Protein AF-A0A317JHQ9-F1 (afdb_monomer_lite)

Radius of gyration: 13.17 Å; chains: 1; bounding box: 29×25×38 Å

pLDDT: mean 91.1, std 8.91, range [51.03, 98.06]

Secondary structure (DSSP, 8-state):
-EEEEEEEEE-SSPPTT-GGGSEEEEEEEEETTEEEEEEEEEEETTTEEEEEETT---EE---SSHHHHHHHHHHHHHHHHS-----

Sequence (87 aa):
MVTVFMDLWSIDPPEPGLLESRFKLSWIAFDESDPSKRVLMDCHKPLGFHLHIDTGPQIPVTASTLDEAYALFRSKIAEYFGEELEV

Structure (mmCIF, N/CA/C/O backbone):
data_AF-A0A317JHQ9-F1
#
_entry.id   AF-A0A317JHQ9-F1
#
loop_
_atom_site.group_PDB
_atom_site.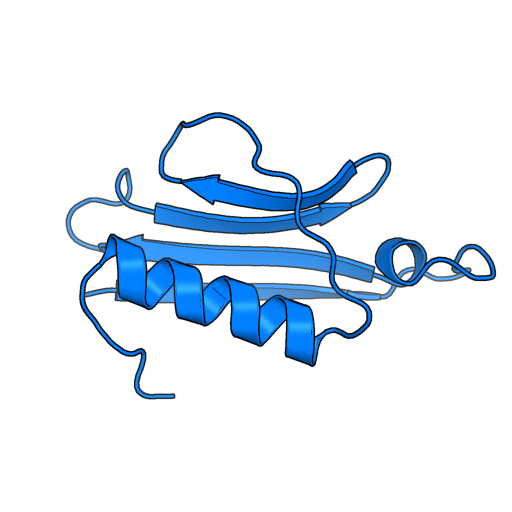id
_atom_site.type_symbol
_atom_site.label_atom_id
_atom_site.label_alt_id
_atom_site.label_comp_id
_atom_site.label_asym_id
_atom_site.label_entity_id
_atom_site.label_seq_id
_atom_site.pdbx_PDB_ins_code
_atom_site.Cartn_x
_atom_site.Cartn_y
_atom_site.Cartn_z
_atom_site.occupancy
_atom_site.B_iso_or_equiv
_atom_site.auth_seq_id
_atom_site.auth_comp_id
_atom_site.auth_asym_id
_atom_site.auth_atom_id
_atom_site.pdbx_PDB_model_num
ATOM 1 N N . MET A 1 1 ? -14.494 -3.706 11.693 1.00 86.94 1 MET A N 1
ATOM 2 C CA . MET A 1 1 ? -14.423 -4.591 10.510 1.00 86.94 1 MET A CA 1
ATOM 3 C C . MET A 1 1 ? -13.525 -3.885 9.525 1.00 86.94 1 MET A C 1
ATOM 5 O O . MET A 1 1 ? -13.762 -2.705 9.282 1.00 86.94 1 MET A O 1
ATOM 9 N N . VAL A 1 2 ? -12.482 -4.553 9.039 1.00 92.94 2 VAL A N 1
ATOM 10 C CA . VAL A 1 2 ? -11.587 -3.970 8.038 1.00 92.94 2 VAL A CA 1
ATOM 11 C C . VAL A 1 2 ? -12.120 -4.304 6.651 1.00 92.94 2 VAL A C 1
ATOM 13 O O . VAL A 1 2 ? -12.290 -5.475 6.319 1.00 92.94 2 VAL A O 1
ATOM 16 N N . THR A 1 3 ? -12.355 -3.275 5.845 1.00 95.00 3 THR A N 1
ATOM 17 C CA . THR A 1 3 ? -12.761 -3.423 4.444 1.00 95.00 3 THR A CA 1
ATOM 18 C C . THR A 1 3 ? -11.619 -3.023 3.533 1.00 95.00 3 THR A C 1
ATOM 20 O O . THR A 1 3 ? -10.921 -2.039 3.786 1.00 95.00 3 THR A O 1
ATOM 23 N N . VAL A 1 4 ? -11.419 -3.808 2.474 1.00 95.88 4 VAL A N 1
ATOM 24 C CA . VAL A 1 4 ? -10.327 -3.636 1.516 1.00 95.88 4 VAL A CA 1
ATOM 25 C C . VAL A 1 4 ? -10.897 -3.322 0.136 1.00 95.88 4 VAL A C 1
ATOM 27 O O . VAL A 1 4 ? -11.723 -4.070 -0.383 1.00 95.88 4 VAL A O 1
ATOM 30 N N . PHE A 1 5 ? -10.414 -2.245 -0.479 1.00 96.81 5 PHE A N 1
ATOM 31 C CA . PHE A 1 5 ? -10.628 -1.950 -1.895 1.00 96.81 5 PHE A CA 1
ATOM 32 C C . PHE A 1 5 ? -9.297 -1.953 -2.629 1.00 96.81 5 PHE A C 1
ATOM 34 O O . PHE A 1 5 ? -8.293 -1.446 -2.128 1.00 96.81 5 PHE A O 1
ATOM 41 N N . MET A 1 6 ? -9.293 -2.523 -3.830 1.00 97.19 6 MET A N 1
ATOM 42 C CA . MET A 1 6 ? -8.095 -2.642 -4.646 1.00 97.19 6 MET A CA 1
ATOM 43 C C . MET A 1 6 ? -8.405 -2.254 -6.081 1.00 97.19 6 MET A C 1
ATOM 45 O O . MET A 1 6 ? -9.160 -2.952 -6.753 1.00 97.19 6 MET A O 1
ATOM 49 N N . ASP A 1 7 ? -7.745 -1.204 -6.558 1.00 96.00 7 ASP A N 1
ATOM 50 C CA . ASP A 1 7 ? -7.742 -0.849 -7.967 1.00 96.00 7 ASP A CA 1
ATOM 51 C C . ASP A 1 7 ? -6.344 -1.002 -8.581 1.00 96.00 7 ASP A C 1
ATOM 53 O O . ASP A 1 7 ? -5.315 -0.676 -7.976 1.00 96.00 7 ASP A O 1
ATOM 57 N N . LEU A 1 8 ? -6.312 -1.494 -9.820 1.00 94.38 8 LEU A N 1
ATOM 58 C CA . LEU A 1 8 ? -5.103 -1.677 -10.616 1.00 94.38 8 LEU A CA 1
ATOM 59 C C . LEU A 1 8 ? -5.392 -1.316 -12.075 1.00 94.38 8 LEU A C 1
ATOM 61 O O . LEU A 1 8 ? -6.306 -1.861 -12.693 1.00 94.38 8 LEU A O 1
ATOM 65 N N . TRP A 1 9 ? -4.570 -0.440 -12.646 1.00 91.69 9 TRP A N 1
ATOM 66 C CA . TRP A 1 9 ? -4.659 -0.018 -14.042 1.00 91.69 9 TRP A CA 1
ATOM 67 C C . TRP A 1 9 ? -3.342 -0.271 -14.755 1.00 91.69 9 TRP A C 1
ATOM 69 O O . TRP A 1 9 ? -2.298 0.184 -14.295 1.00 91.69 9 TRP A O 1
ATOM 79 N N . SER A 1 10 ? -3.386 -0.929 -15.910 1.00 90.19 10 SER A N 1
ATOM 80 C CA . SER A 1 10 ? -2.235 -1.036 -16.808 1.00 90.19 10 SER A CA 1
ATOM 81 C C . SER A 1 10 ? -1.981 0.284 -17.539 1.00 90.19 10 SER A C 1
ATOM 83 O O . SER A 1 10 ? -2.924 0.923 -18.008 1.00 90.19 10 SER A O 1
ATOM 85 N N . ILE A 1 11 ? -0.714 0.659 -17.691 1.00 86.44 11 ILE A N 1
ATOM 86 C CA . ILE A 1 11 ? -0.271 1.826 -18.460 1.00 86.44 11 ILE A CA 1
ATOM 87 C C . ILE A 1 11 ? 0.447 1.337 -19.723 1.00 86.44 11 ILE A C 1
ATOM 89 O O . ILE A 1 11 ? 1.362 0.518 -19.638 1.00 86.44 11 ILE A O 1
ATOM 93 N N . ASP A 1 12 ? 0.037 1.860 -20.881 1.00 83.62 12 ASP A N 1
ATOM 94 C CA . ASP A 1 12 ? 0.587 1.530 -22.200 1.00 83.62 12 ASP A CA 1
ATOM 95 C C . ASP A 1 12 ? 0.813 2.823 -23.021 1.00 83.62 12 ASP A C 1
ATOM 97 O O . ASP A 1 12 ? -0.117 3.631 -23.127 1.00 83.62 12 ASP A O 1
ATOM 101 N N . PRO A 1 13 ? 2.013 3.071 -23.584 1.00 81.62 13 PRO A N 1
ATOM 102 C CA . PRO A 1 13 ? 3.231 2.275 -23.435 1.00 81.62 13 PRO A CA 1
ATOM 103 C C . PRO A 1 13 ? 3.882 2.446 -22.053 1.00 81.62 13 PRO A C 1
ATOM 105 O O . PRO A 1 13 ? 3.922 3.561 -21.524 1.00 81.62 13 PRO A O 1
ATOM 108 N N . PRO A 1 14 ? 4.445 1.374 -21.465 1.00 84.56 14 PRO A N 1
ATOM 109 C CA . PRO A 1 14 ? 5.240 1.492 -20.251 1.00 84.56 14 PRO A CA 1
ATOM 110 C C . PRO A 1 14 ? 6.606 2.126 -20.538 1.00 84.56 14 PRO A C 1
ATOM 112 O O . PRO A 1 14 ? 7.136 2.044 -21.649 1.00 84.56 14 PRO A O 1
ATOM 115 N N . GLU A 1 15 ? 7.231 2.695 -19.509 1.00 82.56 15 GLU A N 1
ATOM 116 C CA . GLU A 1 15 ? 8.635 3.097 -19.600 1.00 82.56 15 GLU A CA 1
ATOM 117 C C . GLU A 1 15 ? 9.538 1.854 -19.472 1.00 82.56 15 GLU A C 1
ATOM 119 O O . GLU A 1 15 ? 9.349 1.028 -18.569 1.00 82.56 15 GLU A O 1
ATOM 124 N N . PRO A 1 16 ? 10.522 1.664 -20.367 1.00 80.00 16 PRO A N 1
ATOM 125 C CA . PRO A 1 16 ? 11.400 0.502 -20.306 1.00 80.00 16 PRO A CA 1
ATOM 126 C C . PRO A 1 16 ? 12.119 0.385 -18.955 1.00 80.00 16 PRO A C 1
ATOM 128 O O . PRO A 1 16 ? 12.672 1.352 -18.446 1.00 80.00 16 PRO A O 1
ATOM 131 N N . GLY A 1 17 ? 12.143 -0.823 -18.387 1.00 76.25 17 GLY A N 1
ATOM 132 C CA . GLY A 1 17 ? 12.928 -1.134 -17.185 1.00 76.25 17 GLY A CA 1
ATOM 133 C C . GLY A 1 17 ? 12.328 -0.704 -15.840 1.00 76.25 17 GLY A C 1
ATOM 134 O O . GLY A 1 17 ? 12.878 -1.090 -14.815 1.00 76.25 17 GLY A O 1
ATOM 135 N N . LEU A 1 18 ? 11.198 0.011 -15.814 1.00 77.50 18 LEU A N 1
ATOM 136 C CA . LEU A 1 18 ? 10.553 0.453 -14.570 1.00 77.50 18 LEU A CA 1
ATOM 137 C C . LEU A 1 18 ? 9.210 -0.254 -14.373 1.00 77.50 18 LEU A C 1
ATOM 139 O O . LEU A 1 18 ? 8.278 -0.045 -15.149 1.00 77.50 18 LEU A O 1
ATOM 143 N N . LEU A 1 19 ? 9.087 -1.087 -13.336 1.00 80.06 19 LEU A N 1
ATOM 144 C CA . LEU A 1 19 ? 7.838 -1.798 -13.033 1.00 80.06 19 LEU A CA 1
ATOM 145 C C . LEU A 1 19 ? 6.681 -0.823 -12.762 1.00 80.06 19 LEU A C 1
ATOM 147 O O . LEU A 1 19 ? 5.623 -0.938 -13.368 1.00 80.06 19 LEU A O 1
ATOM 151 N N . GLU A 1 20 ? 6.927 0.183 -11.929 1.00 81.81 20 GLU A N 1
ATOM 152 C CA . GLU A 1 20 ? 6.003 1.272 -11.571 1.00 81.81 20 GLU A CA 1
ATOM 153 C C . GLU A 1 20 ? 5.540 2.138 -12.752 1.00 81.81 20 GLU A C 1
ATOM 155 O O . GLU A 1 20 ? 4.622 2.945 -12.630 1.00 81.81 20 GLU A O 1
ATOM 160 N N . SER A 1 21 ? 6.163 1.979 -13.921 1.00 84.62 21 SER A N 1
ATOM 161 C CA . SER A 1 21 ? 5.702 2.624 -15.148 1.00 84.62 21 SER A CA 1
ATOM 162 C C . SER A 1 21 ? 4.648 1.817 -15.904 1.00 84.62 21 SER A C 1
ATOM 164 O O . SER A 1 21 ? 4.022 2.354 -16.814 1.00 84.62 21 SER A O 1
ATOM 166 N N . ARG A 1 22 ? 4.476 0.536 -15.555 1.00 86.88 22 ARG A N 1
ATOM 167 C CA . ARG A 1 22 ? 3.563 -0.401 -16.222 1.00 86.88 22 ARG A CA 1
ATOM 168 C C . ARG A 1 22 ? 2.162 -0.363 -15.644 1.00 86.88 22 ARG A C 1
ATOM 170 O O . ARG A 1 22 ? 1.236 -0.847 -16.289 1.00 86.88 22 ARG A O 1
ATOM 177 N N . PHE A 1 23 ? 2.002 0.174 -14.441 1.00 88.00 23 PHE A N 1
ATOM 178 C CA . PHE A 1 23 ? 0.707 0.261 -13.797 1.00 88.00 23 PHE A CA 1
ATOM 179 C C . PHE A 1 23 ? 0.601 1.443 -12.847 1.00 88.00 23 PHE A C 1
ATOM 181 O O . PHE A 1 23 ? 1.582 1.906 -12.268 1.00 88.00 23 PHE A O 1
ATOM 188 N N . LYS A 1 24 ? -0.641 1.878 -12.661 1.00 92.62 24 LYS A N 1
ATOM 189 C CA . LYS A 1 24 ? -1.067 2.628 -11.490 1.00 92.62 24 LYS A CA 1
ATOM 190 C C . LYS A 1 24 ? -1.803 1.664 -10.567 1.00 92.62 24 LYS A C 1
ATOM 192 O O . LYS A 1 24 ? -2.625 0.889 -11.050 1.00 92.62 24 LYS A O 1
ATOM 197 N N . LEU A 1 25 ? -1.542 1.722 -9.269 1.00 95.00 25 LEU A N 1
ATOM 198 C CA . LEU A 1 25 ? -2.333 0.987 -8.278 1.00 95.00 25 LEU A CA 1
ATOM 199 C C . LEU A 1 25 ? -2.785 1.936 -7.170 1.00 95.00 25 LEU A C 1
ATOM 201 O O . LEU A 1 25 ? -2.098 2.924 -6.899 1.00 95.00 25 LEU A O 1
ATOM 205 N N . SER A 1 26 ? -3.935 1.626 -6.576 1.00 96.62 26 SER A N 1
ATOM 206 C CA . SER A 1 26 ? -4.429 2.270 -5.361 1.00 96.62 26 SER A CA 1
ATOM 207 C C . SER A 1 26 ? -5.212 1.246 -4.547 1.00 96.62 26 SER A C 1
ATOM 209 O O . SER A 1 26 ? -6.294 0.811 -4.948 1.00 96.62 26 SER A O 1
ATOM 211 N N . TRP A 1 27 ? -4.621 0.785 -3.450 1.00 97.81 27 TRP A N 1
ATOM 212 C CA . TRP A 1 27 ? -5.192 -0.234 -2.572 1.00 97.81 27 TRP A CA 1
ATOM 213 C C . TRP A 1 27 ? -5.365 0.341 -1.178 1.00 97.81 27 TRP A C 1
ATOM 215 O O . TRP A 1 27 ? -4.407 0.838 -0.596 1.00 97.81 27 TRP A O 1
ATOM 225 N N . ILE A 1 28 ? -6.569 0.253 -0.627 1.00 97.94 28 ILE A N 1
ATOM 226 C CA . ILE A 1 28 ? -6.914 0.815 0.676 1.00 97.94 28 ILE A CA 1
ATOM 227 C C . ILE A 1 28 ? -7.538 -0.251 1.564 1.00 97.94 28 ILE A C 1
ATOM 229 O O . ILE A 1 28 ? -8.393 -1.014 1.125 1.00 97.94 28 ILE A O 1
ATOM 233 N N . ALA A 1 29 ? -7.118 -0.277 2.820 1.00 97.44 29 ALA A N 1
ATOM 234 C CA . 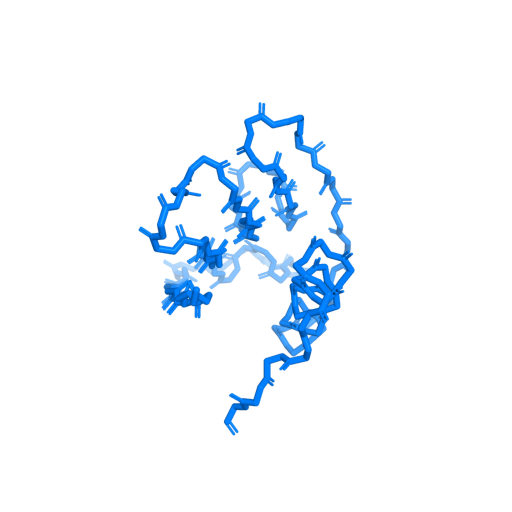ALA A 1 29 ? -7.762 -1.011 3.895 1.00 97.44 29 ALA A CA 1
ATOM 235 C C . ALA A 1 29 ? -8.147 -0.014 4.983 1.00 97.44 29 ALA A C 1
ATOM 237 O O . ALA A 1 29 ? -7.314 0.807 5.367 1.00 97.44 29 ALA A O 1
ATOM 238 N N . PHE A 1 30 ? -9.385 -0.047 5.461 1.00 96.88 30 PHE A N 1
ATOM 239 C CA . PHE A 1 30 ? -9.872 0.905 6.460 1.00 96.88 30 PHE A CA 1
ATOM 240 C C . PHE A 1 30 ? -10.874 0.254 7.412 1.00 96.88 30 PHE A C 1
ATOM 242 O O . PHE A 1 30 ? -11.548 -0.712 7.052 1.00 96.88 30 PHE A O 1
ATOM 249 N N . ASP A 1 31 ? -10.969 0.790 8.628 1.00 95.31 31 ASP A N 1
ATOM 250 C CA . ASP A 1 31 ? -12.004 0.394 9.584 1.00 95.31 31 ASP A CA 1
ATOM 251 C C . ASP A 1 31 ? -13.338 1.032 9.173 1.00 95.31 31 ASP A C 1
ATOM 253 O O . ASP A 1 31 ? -13.459 2.254 9.109 1.00 95.31 31 ASP A O 1
ATOM 257 N N . GLU A 1 32 ? -14.363 0.226 8.903 1.00 94.25 32 GLU A N 1
ATOM 258 C CA . GLU A 1 32 ? -15.682 0.748 8.518 1.00 94.25 32 GLU A CA 1
ATOM 259 C C . GLU A 1 32 ? -16.327 1.622 9.600 1.00 94.25 32 GLU A C 1
ATOM 261 O O . GLU A 1 32 ? -17.122 2.511 9.289 1.00 94.25 32 GLU A O 1
ATOM 266 N N . SER A 1 33 ? -15.993 1.376 10.870 1.00 95.56 33 SER A N 1
ATOM 267 C CA . SER A 1 33 ? -16.505 2.165 11.993 1.00 95.56 33 SER A CA 1
ATOM 268 C C . SER A 1 33 ? -15.762 3.489 12.179 1.00 95.56 33 SER A C 1
ATOM 270 O O . SER A 1 33 ? -16.323 4.429 12.745 1.00 95.56 33 SER A O 1
ATOM 272 N N . ASP A 1 34 ? -14.531 3.576 11.673 1.00 95.88 34 ASP A N 1
ATOM 273 C CA . ASP A 1 34 ? -13.693 4.771 11.700 1.00 95.88 34 ASP A CA 1
ATOM 274 C C . ASP A 1 34 ? -12.772 4.817 10.464 1.00 95.88 34 ASP A C 1
ATOM 276 O O . ASP A 1 34 ? -11.606 4.422 10.538 1.00 95.88 34 ASP A O 1
ATOM 280 N N . PRO A 1 35 ? -13.253 5.347 9.321 1.00 94.25 35 PRO A N 1
ATOM 281 C CA . PRO A 1 35 ? -12.479 5.370 8.077 1.00 94.25 35 PRO A CA 1
ATOM 282 C C . PRO A 1 35 ? -11.230 6.260 8.109 1.00 94.25 35 PRO A C 1
ATOM 284 O O . PRO A 1 35 ? -10.476 6.297 7.132 1.00 94.25 35 PRO A O 1
ATOM 287 N N . SER A 1 36 ? -11.018 7.019 9.192 1.00 95.81 36 SER A N 1
ATOM 288 C CA . SER A 1 36 ? -9.761 7.743 9.396 1.00 95.81 36 SER A CA 1
ATOM 289 C C . SER A 1 36 ? -8.600 6.794 9.695 1.00 95.81 36 SER A C 1
ATOM 291 O O . SER A 1 36 ? -7.466 7.123 9.345 1.00 95.81 36 SER A O 1
ATOM 293 N N . LYS A 1 37 ? -8.905 5.611 10.248 1.00 96.81 37 LYS A N 1
ATOM 294 C CA . LYS A 1 37 ? -7.979 4.496 10.438 1.00 96.81 37 LYS A CA 1
ATOM 295 C C . LYS A 1 37 ? -7.854 3.712 9.149 1.00 96.81 37 LYS A C 1
ATOM 297 O O . LYS A 1 37 ? -8.775 2.986 8.760 1.00 96.81 37 LYS A O 1
ATOM 302 N N . ARG A 1 38 ? -6.727 3.866 8.466 1.00 97.62 38 ARG A N 1
ATOM 303 C CA . ARG A 1 38 ? -6.537 3.281 7.139 1.00 97.62 38 ARG A CA 1
ATOM 304 C C . ARG A 1 38 ? -5.080 3.065 6.776 1.00 97.62 38 ARG A C 1
ATOM 306 O O . ARG A 1 38 ? -4.195 3.823 7.159 1.00 97.62 38 ARG A O 1
ATOM 313 N N . VAL A 1 39 ? -4.861 2.074 5.929 1.00 98.06 39 VAL A N 1
ATOM 314 C CA . VAL A 1 39 ? -3.600 1.822 5.238 1.00 98.06 39 VAL A CA 1
ATOM 315 C C . VAL A 1 39 ? -3.867 1.952 3.745 1.00 98.06 39 VAL A C 1
ATOM 317 O O . VAL A 1 39 ? -4.784 1.320 3.227 1.00 98.06 39 VAL A O 1
ATOM 320 N N . LEU A 1 40 ? -3.074 2.763 3.055 1.00 97.81 40 LEU A N 1
ATOM 321 C CA . LEU A 1 40 ? -3.123 2.943 1.604 1.00 97.81 40 LEU A CA 1
ATOM 322 C C . LEU A 1 40 ? -1.790 2.486 1.016 1.00 97.81 40 LEU A C 1
ATOM 324 O O . LEU A 1 40 ? -0.751 2.885 1.533 1.00 97.81 40 LEU A O 1
ATOM 328 N N . MET A 1 41 ? -1.812 1.689 -0.047 1.00 97.81 41 MET A N 1
ATOM 329 C CA . MET A 1 41 ? -0.676 1.447 -0.935 1.00 97.81 41 MET A CA 1
ATOM 330 C C . MET A 1 41 ? -1.000 2.070 -2.286 1.00 97.81 41 MET A C 1
ATOM 332 O O . MET A 1 41 ? -1.996 1.710 -2.910 1.00 97.81 41 MET A O 1
ATOM 336 N N . ASP A 1 42 ? -0.130 2.948 -2.759 1.00 96.62 42 ASP A N 1
ATOM 337 C CA . ASP A 1 42 ? -0.235 3.564 -4.073 1.00 96.62 42 ASP A CA 1
ATOM 338 C C . ASP A 1 42 ? 1.027 3.287 -4.891 1.00 96.62 42 ASP A C 1
ATOM 340 O O . ASP A 1 42 ? 2.127 3.103 -4.369 1.00 96.62 42 ASP A O 1
ATOM 344 N N . CYS A 1 43 ? 0.869 3.284 -6.210 1.00 94.94 43 CYS A N 1
ATOM 345 C CA . CYS A 1 43 ? 1.976 3.307 -7.156 1.00 94.94 43 CYS A CA 1
ATOM 346 C C . CYS A 1 43 ? 1.607 4.227 -8.298 1.00 94.94 43 CYS A C 1
ATOM 348 O O . CYS A 1 43 ? 0.666 3.957 -9.047 1.00 94.94 43 CYS A O 1
ATOM 350 N N . HIS A 1 44 ? 2.346 5.320 -8.436 1.00 89.19 44 HIS A N 1
ATOM 351 C CA . HIS A 1 44 ? 2.216 6.219 -9.569 1.00 89.19 44 HIS A CA 1
ATOM 352 C C . HIS A 1 44 ? 3.484 7.051 -9.740 1.00 89.19 44 HIS A C 1
ATOM 354 O O . HIS A 1 44 ? 4.222 7.316 -8.790 1.00 89.19 44 HIS A O 1
ATOM 360 N N . LYS A 1 45 ? 3.722 7.536 -10.959 1.00 84.38 45 LYS A N 1
ATOM 361 C CA . LYS A 1 45 ? 4.820 8.473 -11.202 1.00 84.38 45 LYS A CA 1
ATOM 362 C C . LYS A 1 45 ? 4.556 9.829 -10.527 1.00 84.38 45 LYS A C 1
ATOM 364 O O . LYS A 1 45 ? 3.396 10.237 -10.421 1.00 84.38 45 LYS A O 1
ATOM 369 N N . PRO A 1 46 ? 5.612 10.539 -10.092 1.00 87.31 46 PRO A N 1
ATOM 370 C CA . PRO A 1 46 ? 7.024 10.131 -10.096 1.00 87.31 46 PRO A CA 1
ATOM 371 C C . PRO A 1 46 ? 7.451 9.328 -8.850 1.00 87.31 46 PRO A C 1
ATOM 373 O O . PRO A 1 46 ? 8.637 9.079 -8.685 1.00 87.31 46 PRO A O 1
ATOM 376 N N . LEU A 1 47 ? 6.524 8.986 -7.951 1.00 87.81 47 LEU A N 1
ATOM 377 C CA . LEU A 1 47 ? 6.843 8.466 -6.616 1.00 87.81 47 LEU A CA 1
ATOM 378 C C . LEU A 1 47 ? 7.161 6.967 -6.588 1.00 87.81 47 LEU A C 1
ATOM 380 O O . LEU A 1 47 ? 7.917 6.537 -5.724 1.00 87.81 47 LEU A O 1
ATOM 384 N N . GLY A 1 48 ? 6.581 6.187 -7.500 1.00 92.44 48 GLY A N 1
ATOM 385 C CA . GLY A 1 48 ? 6.650 4.729 -7.430 1.00 92.44 48 GLY A CA 1
ATOM 386 C C . GLY A 1 48 ? 5.765 4.184 -6.310 1.00 92.44 48 GLY A C 1
ATOM 387 O O . GLY A 1 48 ? 4.761 4.810 -5.950 1.00 92.44 48 GLY A O 1
ATOM 388 N N . PHE A 1 49 ? 6.120 3.019 -5.770 1.00 95.25 49 PHE A N 1
ATOM 389 C CA . PHE A 1 49 ? 5.380 2.396 -4.673 1.00 95.25 49 PHE A CA 1
ATOM 390 C C . PHE A 1 49 ? 5.568 3.142 -3.350 1.00 95.25 49 PHE A C 1
ATOM 392 O O . PHE A 1 49 ? 6.686 3.437 -2.922 1.00 95.25 49 PHE A O 1
ATOM 399 N N . HIS A 1 50 ? 4.467 3.406 -2.659 1.00 97.00 50 HIS A N 1
ATOM 400 C CA . HIS A 1 50 ? 4.495 4.030 -1.345 1.00 97.00 50 HIS A CA 1
ATOM 401 C C . HIS A 1 50 ? 3.248 3.688 -0.536 1.00 97.00 50 HIS A C 1
ATOM 403 O O . HIS A 1 50 ? 2.188 3.385 -1.079 1.00 97.00 50 HIS A O 1
ATOM 409 N N . LEU A 1 51 ? 3.395 3.761 0.784 1.00 97.75 51 LEU A N 1
ATOM 410 C CA . LEU A 1 51 ? 2.320 3.583 1.744 1.00 97.75 51 LEU A CA 1
ATOM 411 C C . LEU A 1 51 ? 1.917 4.922 2.373 1.00 97.75 51 LEU A C 1
ATOM 413 O O . LEU A 1 51 ? 2.752 5.806 2.574 1.00 97.75 51 LEU A O 1
ATOM 417 N N . HIS A 1 52 ? 0.654 5.021 2.775 1.00 97.56 52 HIS A N 1
ATOM 418 C CA . HIS A 1 52 ? 0.176 5.990 3.755 1.00 97.56 52 HIS A CA 1
ATOM 419 C C . HIS A 1 52 ? -0.526 5.264 4.897 1.00 97.56 52 HIS A C 1
ATOM 421 O O . HIS A 1 52 ? -1.284 4.323 4.665 1.00 97.56 52 HIS A O 1
ATOM 427 N N . ILE A 1 53 ? -0.308 5.745 6.118 1.00 97.69 53 ILE A N 1
ATOM 428 C CA . ILE A 1 53 ? -1.056 5.328 7.306 1.00 97.69 53 ILE A CA 1
ATOM 429 C C . ILE A 1 53 ? -1.884 6.527 7.755 1.00 97.69 53 ILE A C 1
ATOM 431 O O . ILE A 1 53 ? -1.329 7.596 8.006 1.00 97.69 53 ILE A O 1
ATOM 435 N N . ASP A 1 54 ? -3.201 6.367 7.805 1.00 96.88 54 ASP A N 1
ATOM 436 C CA . ASP A 1 54 ? -4.183 7.391 8.165 1.00 96.88 54 ASP A CA 1
ATOM 437 C C . ASP A 1 54 ? -4.091 8.651 7.284 1.00 96.88 54 ASP A C 1
ATOM 439 O O . ASP A 1 54 ? -4.407 8.634 6.086 1.00 96.88 54 ASP A O 1
ATOM 443 N N . THR A 1 55 ? -3.666 9.767 7.879 1.00 93.88 55 THR A N 1
ATOM 444 C CA . THR A 1 55 ? -3.321 11.030 7.206 1.00 93.88 55 THR A CA 1
ATOM 445 C C . THR A 1 55 ? -1.832 11.358 7.353 1.00 93.88 55 THR A C 1
ATOM 447 O O . THR A 1 55 ? -1.434 12.521 7.272 1.00 93.88 55 THR A O 1
ATOM 450 N N . GLY A 1 56 ? -1.018 10.345 7.645 1.00 95.38 56 GLY A N 1
ATOM 451 C CA . GLY A 1 56 ? 0.419 10.448 7.838 1.00 95.38 56 GLY A CA 1
ATOM 452 C C . GLY A 1 56 ? 1.198 10.712 6.545 1.00 95.38 56 GLY A C 1
ATOM 453 O O . GLY A 1 56 ? 0.634 10.745 5.443 1.00 95.38 56 GLY A O 1
ATOM 454 N N . PRO A 1 57 ? 2.519 10.918 6.677 1.00 95.94 57 PRO A N 1
ATOM 455 C CA . PRO A 1 57 ? 3.390 11.159 5.538 1.00 95.94 57 PRO A CA 1
ATOM 456 C C . PRO A 1 57 ? 3.470 9.936 4.618 1.00 95.94 57 PRO A C 1
ATOM 458 O O . PRO A 1 57 ? 3.162 8.811 5.008 1.00 95.94 57 PRO A O 1
ATOM 461 N N . GLN A 1 58 ? 3.947 10.179 3.400 1.00 95.75 58 GLN A N 1
ATOM 462 C CA . GLN A 1 58 ? 4.304 9.124 2.457 1.00 95.75 58 GLN A CA 1
ATOM 463 C C . GLN A 1 58 ? 5.466 8.295 2.995 1.00 95.75 58 GLN A C 1
ATOM 465 O O . GLN A 1 58 ? 6.480 8.845 3.432 1.00 95.75 58 GLN A O 1
ATOM 470 N N . ILE A 1 59 ? 5.327 6.976 2.912 1.00 97.19 59 ILE A N 1
ATOM 471 C CA . ILE A 1 59 ? 6.359 6.007 3.272 1.00 97.19 59 ILE A CA 1
ATOM 472 C C . ILE A 1 59 ? 6.770 5.288 1.985 1.00 97.19 59 ILE A C 1
ATOM 474 O O . ILE A 1 59 ? 6.044 4.399 1.537 1.00 97.19 59 ILE A O 1
ATOM 478 N N . PRO A 1 60 ? 7.898 5.663 1.358 1.00 96.12 60 PRO A N 1
ATOM 479 C CA . PRO A 1 60 ? 8.391 4.972 0.174 1.00 96.12 60 PRO A CA 1
ATOM 480 C C . PRO A 1 60 ? 8.660 3.498 0.477 1.00 96.12 60 PRO A C 1
ATOM 482 O O . PRO A 1 60 ? 9.227 3.171 1.524 1.00 96.12 60 PRO A O 1
ATOM 485 N N . VAL A 1 61 ? 8.286 2.617 -0.446 1.00 95.75 61 VAL A N 1
ATOM 486 C CA . VAL A 1 61 ? 8.596 1.186 -0.368 1.00 95.75 61 VAL A CA 1
ATOM 487 C C . VAL A 1 61 ? 9.113 0.694 -1.711 1.00 95.75 61 VAL A C 1
ATOM 489 O O . VAL A 1 61 ? 8.841 1.281 -2.753 1.00 95.75 61 VAL A O 1
ATOM 492 N N . THR A 1 62 ? 9.856 -0.406 -1.694 1.00 93.06 62 THR A N 1
ATOM 493 C CA . THR A 1 62 ? 10.382 -1.020 -2.915 1.00 93.06 62 THR A CA 1
ATOM 494 C C . THR A 1 62 ? 9.692 -2.353 -3.142 1.00 93.06 62 THR A C 1
ATOM 496 O O . THR A 1 62 ? 9.678 -3.194 -2.246 1.00 93.06 62 THR A O 1
ATOM 499 N N . ALA A 1 63 ? 9.165 -2.556 -4.347 1.00 92.69 63 ALA A N 1
ATOM 500 C CA . ALA A 1 63 ? 8.625 -3.831 -4.799 1.00 92.69 63 ALA A CA 1
ATOM 501 C C . ALA A 1 63 ? 9.049 -4.092 -6.250 1.00 92.69 63 ALA A C 1
ATOM 503 O O . ALA A 1 63 ? 8.951 -3.215 -7.111 1.00 92.69 63 ALA A O 1
ATOM 504 N N . SER A 1 64 ? 9.516 -5.309 -6.515 1.00 90.81 64 SER A N 1
ATOM 505 C CA . SER A 1 64 ? 9.946 -5.778 -7.840 1.00 90.81 64 SER A CA 1
ATOM 506 C C . SER A 1 64 ? 8.844 -6.540 -8.574 1.00 90.81 64 SER A C 1
ATOM 508 O O . SER A 1 64 ? 8.981 -6.837 -9.763 1.00 90.81 64 SER A O 1
ATOM 510 N N . THR A 1 65 ? 7.740 -6.847 -7.888 1.00 92.31 65 THR A N 1
ATOM 511 C CA . THR A 1 65 ? 6.546 -7.498 -8.437 1.00 92.31 65 THR A CA 1
ATOM 512 C C . THR A 1 65 ? 5.276 -6.954 -7.772 1.00 92.31 65 THR A C 1
ATOM 514 O O . THR A 1 65 ? 5.333 -6.343 -6.704 1.00 92.31 65 THR A O 1
ATOM 517 N N . LEU A 1 66 ? 4.112 -7.181 -8.393 1.00 92.56 66 LEU A N 1
ATOM 518 C CA . LEU A 1 66 ? 2.820 -6.875 -7.763 1.00 92.56 66 LEU A CA 1
ATOM 519 C C . LEU A 1 66 ? 2.570 -7.740 -6.520 1.00 92.56 66 LEU A C 1
ATOM 521 O O . LEU A 1 66 ? 1.996 -7.246 -5.554 1.00 92.56 66 LEU A O 1
ATOM 525 N N . AS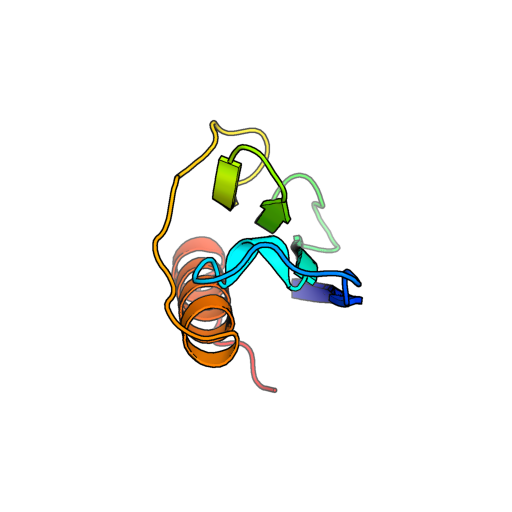P A 1 67 ? 3.047 -8.986 -6.515 1.00 94.00 67 ASP A N 1
ATOM 526 C CA . ASP A 1 67 ? 2.918 -9.890 -5.368 1.00 94.00 67 ASP A CA 1
ATOM 527 C C . ASP A 1 67 ? 3.726 -9.393 -4.163 1.00 94.00 67 ASP A C 1
ATOM 529 O O . ASP A 1 67 ? 3.234 -9.415 -3.036 1.00 94.00 67 ASP A O 1
ATOM 533 N N . GLU A 1 68 ? 4.940 -8.878 -4.391 1.00 95.38 68 GLU A N 1
ATOM 534 C CA . GLU A 1 68 ? 5.739 -8.227 -3.346 1.00 95.38 68 GLU A CA 1
ATOM 535 C C . GLU A 1 68 ? 5.035 -6.982 -2.799 1.00 95.38 68 GLU A C 1
ATOM 537 O O . GLU A 1 68 ? 4.939 -6.814 -1.582 1.00 95.38 68 GLU A O 1
ATOM 542 N N . ALA A 1 69 ? 4.487 -6.134 -3.676 1.00 95.25 69 ALA A N 1
ATOM 543 C CA . ALA A 1 69 ? 3.718 -4.968 -3.250 1.00 95.25 69 ALA A CA 1
ATOM 54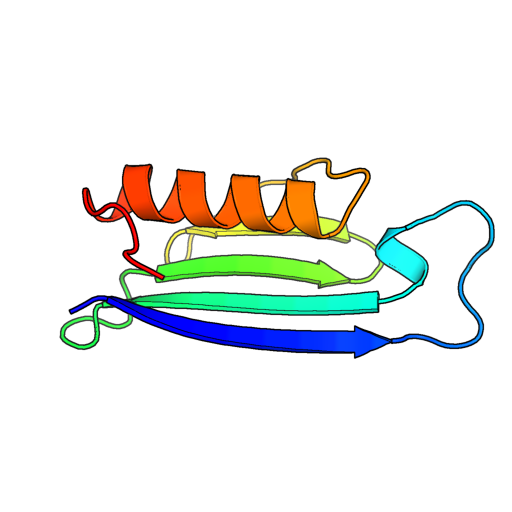4 C C . ALA A 1 69 ? 2.493 -5.379 -2.416 1.00 95.25 69 ALA A C 1
ATOM 546 O O . ALA A 1 69 ? 2.203 -4.775 -1.383 1.00 95.25 69 ALA A O 1
ATOM 547 N N . TYR A 1 70 ? 1.791 -6.437 -2.825 1.00 95.56 70 TYR A N 1
ATOM 548 C CA . TYR A 1 70 ? 0.627 -6.948 -2.106 1.00 95.56 70 TYR A CA 1
ATOM 549 C C . TYR A 1 70 ? 1.003 -7.549 -0.749 1.00 95.56 70 TYR A C 1
ATOM 551 O O . TYR A 1 70 ? 0.320 -7.305 0.248 1.00 95.56 70 TYR A O 1
ATOM 559 N N . ALA A 1 71 ? 2.124 -8.267 -0.669 1.00 96.06 71 ALA A N 1
ATOM 560 C CA . ALA A 1 71 ? 2.652 -8.778 0.590 1.00 96.06 71 ALA A CA 1
ATOM 561 C C . ALA A 1 71 ? 3.009 -7.643 1.565 1.00 96.06 71 ALA A C 1
ATOM 563 O O . ALA A 1 71 ? 2.640 -7.716 2.739 1.00 96.06 71 ALA A O 1
ATOM 564 N N . LEU A 1 72 ? 3.651 -6.572 1.081 1.00 96.62 72 LEU A N 1
ATOM 565 C CA . LEU A 1 72 ? 3.949 -5.380 1.883 1.00 96.62 72 LEU A CA 1
ATOM 566 C C . LEU A 1 72 ? 2.672 -4.710 2.401 1.00 96.62 72 LEU A C 1
ATOM 568 O O . LEU A 1 72 ? 2.590 -4.367 3.581 1.00 96.62 72 LEU A O 1
ATOM 572 N N . PHE A 1 73 ? 1.666 -4.564 1.538 1.00 96.81 73 PHE A N 1
ATOM 573 C CA . PHE A 1 73 ? 0.376 -3.991 1.910 1.00 96.81 73 PHE A CA 1
ATOM 574 C C . PHE A 1 73 ? -0.312 -4.812 3.009 1.00 96.81 73 PHE A C 1
ATOM 576 O O . PHE A 1 73 ? -0.636 -4.266 4.063 1.00 96.81 73 PHE A O 1
ATOM 583 N N . ARG A 1 74 ? -0.443 -6.135 2.833 1.00 95.81 74 ARG A N 1
ATOM 584 C CA . ARG A 1 74 ? -1.033 -7.020 3.856 1.00 95.81 74 ARG A CA 1
ATOM 585 C C . ARG A 1 74 ? -0.259 -7.016 5.165 1.00 95.81 74 ARG A C 1
ATOM 587 O O . ARG A 1 74 ? -0.870 -6.938 6.225 1.00 95.81 74 ARG A O 1
ATOM 594 N N . SER A 1 75 ? 1.072 -7.058 5.099 1.00 95.69 75 SER A N 1
ATOM 595 C CA . SER A 1 75 ? 1.909 -6.985 6.298 1.00 95.69 75 SER A CA 1
ATOM 596 C C . SER A 1 75 ? 1.649 -5.698 7.075 1.00 95.69 75 SER A C 1
ATOM 598 O O . SER A 1 75 ? 1.612 -5.728 8.303 1.00 95.69 75 SER A O 1
ATOM 600 N N . LYS A 1 76 ? 1.449 -4.573 6.379 1.00 96.56 76 LYS A N 1
ATOM 601 C CA . LYS A 1 76 ? 1.167 -3.293 7.030 1.00 96.56 76 LYS A CA 1
ATOM 602 C C . LYS A 1 76 ? -0.234 -3.239 7.642 1.00 96.56 76 LYS A C 1
ATOM 604 O O . LYS A 1 76 ? -0.395 -2.657 8.708 1.00 96.56 76 LYS A O 1
ATOM 609 N N . ILE A 1 77 ? -1.223 -3.866 7.007 1.00 95.75 77 ILE A N 1
ATOM 610 C CA . ILE A 1 77 ? -2.582 -4.005 7.556 1.00 95.75 77 ILE A CA 1
ATOM 611 C C . ILE A 1 77 ? -2.549 -4.815 8.851 1.00 95.75 77 ILE A C 1
ATOM 613 O O . ILE A 1 77 ? -3.091 -4.359 9.853 1.00 95.75 77 ILE A O 1
ATOM 617 N N . ALA A 1 78 ? -1.859 -5.959 8.852 1.00 94.88 78 ALA A N 1
ATOM 618 C CA . ALA A 1 78 ? -1.728 -6.798 10.040 1.00 94.88 78 ALA A CA 1
ATOM 619 C C . ALA A 1 78 ? -1.010 -6.076 11.187 1.00 94.88 78 ALA A C 1
ATOM 621 O O . ALA A 1 78 ? -1.447 -6.146 12.332 1.00 94.88 78 ALA A O 1
ATOM 622 N N . GLU A 1 79 ? 0.049 -5.323 10.879 1.00 95.44 79 GLU A N 1
ATOM 623 C CA . GLU A 1 79 ? 0.750 -4.492 11.863 1.00 95.44 79 GLU A CA 1
ATOM 624 C C . GLU A 1 79 ? -0.149 -3.397 12.458 1.00 95.44 79 GLU A C 1
ATOM 626 O O . GLU A 1 79 ? -0.093 -3.150 13.660 1.00 95.44 79 GLU A O 1
ATOM 631 N N . TYR A 1 80 ? -0.964 -2.735 11.630 1.00 95.94 80 TYR A N 1
ATOM 632 C CA . TYR A 1 80 ? -1.749 -1.572 12.047 1.00 95.94 80 TYR A CA 1
ATOM 633 C C . TYR A 1 80 ? -3.073 -1.943 12.734 1.00 95.94 80 TYR A C 1
ATOM 635 O O . TYR A 1 80 ? -3.404 -1.376 13.774 1.00 95.94 80 TYR A O 1
ATOM 643 N N . PHE A 1 81 ? -3.826 -2.897 12.179 1.00 93.69 81 PHE A N 1
ATOM 644 C CA . PHE A 1 81 ? -5.133 -3.309 12.706 1.00 93.69 81 PHE A CA 1
ATOM 645 C C . PHE A 1 81 ? -5.055 -4.488 13.686 1.00 93.69 81 PHE A C 1
ATOM 647 O O . PHE A 1 81 ? -6.015 -4.730 14.412 1.00 93.69 81 PHE A O 1
ATOM 654 N N . GLY A 1 82 ? -3.928 -5.210 13.741 1.00 87.00 82 GLY A N 1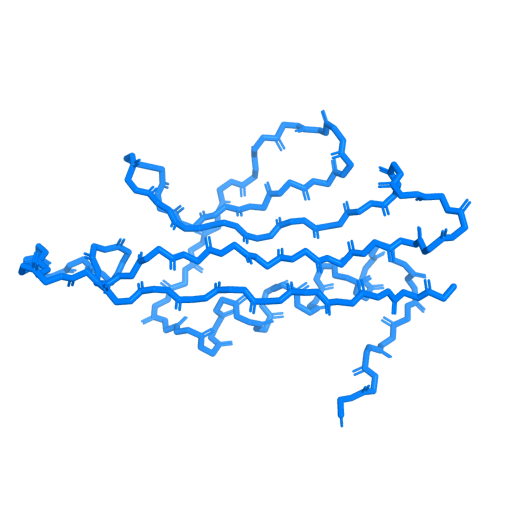
ATOM 655 C CA . GLY A 1 82 ? -3.785 -6.408 14.576 1.00 87.00 82 GLY A CA 1
ATOM 656 C C . GLY A 1 82 ? -4.552 -7.626 14.049 1.00 87.00 82 GLY A C 1
ATOM 657 O O . GLY A 1 82 ? -4.764 -8.577 14.798 1.00 87.00 82 GLY A O 1
ATOM 658 N N . GLU A 1 83 ? -4.973 -7.597 12.784 1.00 73.19 83 GLU A N 1
ATOM 659 C CA . GLU A 1 83 ? -5.745 -8.654 12.127 1.00 73.19 83 GLU A CA 1
ATOM 660 C C . GLU A 1 83 ? -4.973 -9.186 10.913 1.00 73.19 83 GLU A C 1
A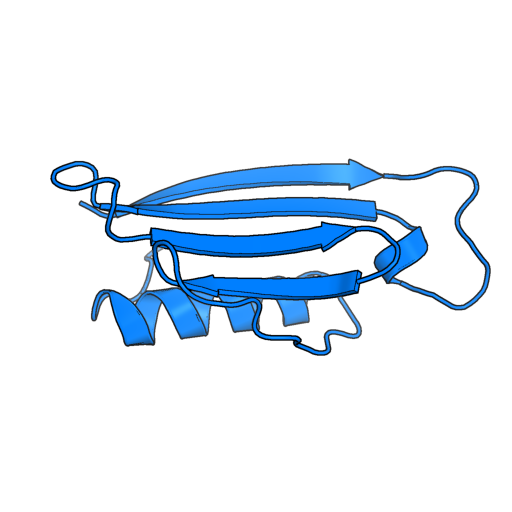TOM 662 O O . GLU A 1 83 ? -4.551 -8.417 10.047 1.00 73.19 83 GLU A O 1
ATOM 667 N N . GLU A 1 84 ? -4.802 -10.507 10.814 1.00 69.75 84 GLU A N 1
ATOM 668 C CA . GLU A 1 84 ? -4.446 -11.112 9.530 1.00 69.75 84 GLU A CA 1
ATOM 669 C C . GLU A 1 84 ? -5.691 -11.092 8.640 1.00 69.75 84 GLU A C 1
ATOM 671 O O . GLU A 1 84 ? -6.741 -11.604 9.023 1.00 69.75 84 GLU A O 1
ATOM 676 N N . LEU A 1 85 ? -5.589 -10.483 7.456 1.00 64.44 85 LEU A N 1
ATOM 677 C CA . LEU A 1 85 ? -6.661 -10.565 6.469 1.00 64.44 85 LEU A CA 1
ATOM 678 C C . LEU A 1 85 ? -6.798 -12.021 6.012 1.00 64.44 85 LEU A C 1
ATOM 680 O O . LEU A 1 85 ? -5.946 -12.516 5.269 1.00 64.44 85 LEU A O 1
ATOM 684 N N . GLU A 1 86 ? -7.871 -12.689 6.432 1.00 56.34 86 GLU A N 1
ATOM 685 C CA . GLU A 1 86 ? -8.336 -13.913 5.783 1.00 56.34 86 GLU A CA 1
ATOM 686 C C . GLU A 1 86 ? -8.838 -13.528 4.384 1.00 56.34 86 GLU A C 1
ATOM 688 O O . GLU A 1 86 ? -9.760 -12.722 4.248 1.00 56.34 86 GLU A O 1
ATOM 693 N N . VAL A 1 87 ? -8.167 -14.033 3.345 1.00 51.03 87 VAL A N 1
ATOM 694 C CA . VAL A 1 87 ? -8.500 -13.773 1.932 1.00 51.03 87 VAL A CA 1
ATOM 695 C C . VAL A 1 87 ? -9.293 -14.934 1.359 1.00 51.03 87 VAL A C 1
ATOM 697 O O . VAL A 1 87 ? -8.870 -16.088 1.602 1.00 51.03 87 VAL A O 1
#

Foldseek 3Di:
DKDKDKDKDADPPFDPPDPLSGIWIWIKIADPVDRLQIKIWTGHPPQGTWIDGRPDDTGRDDDPDPVRSVVVRQVVCCVRVVDRDPD